Protein AF-A0A9D4S6P6-F1 (afdb_monomer_lite)

InterPro domains:
  IPR006683 Thioesterase domain [PF03061] (2-33)
  IPR029069 HotDog domain superfamily [SSF54637] (1-47)
  IPR039298 Acyl-coenzyme A thioesterase 13 [PTHR21660] (2-4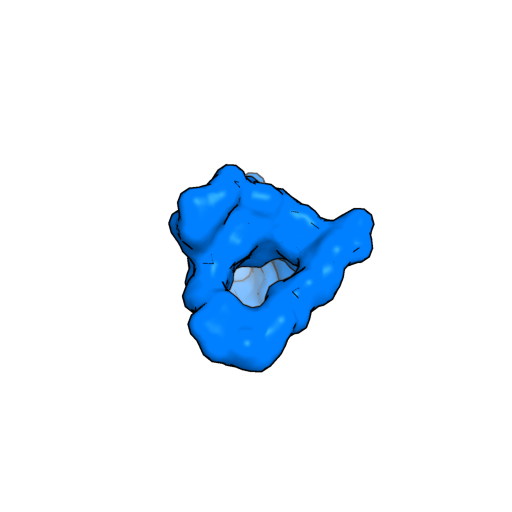8)

Foldseek 3Di:
DAADDPPWDKDWDKDFPDDDQFKTKIKIWIATPPPRHTHDIDIDIDTDHD

Organism: Dreissena polymorpha (NCBI:txid45954)

Secondary structure (DSSP, 8-state):
--PPPTT--EEEEEEEEEE-SSEEEEEEEEEETTT--EEEEEEEEEE---

Structure (mmCIF, N/CA/C/O backbone):
data_AF-A0A9D4S6P6-F1
#
_entry.id   AF-A0A9D4S6P6-F1
#
loop_
_atom_site.group_PDB
_atom_site.id
_atom_site.type_symbol
_atom_site.label_atom_id
_atom_site.label_alt_id
_atom_site.label_comp_id
_atom_site.label_asym_id
_atom_site.label_entity_id
_atom_site.label_seq_id
_atom_site.pdbx_PDB_ins_code
_atom_site.Cartn_x
_atom_site.Cartn_y
_atom_site.Cartn_z
_atom_site.occupancy
_atom_site.B_iso_or_equiv
_atom_site.auth_seq_id
_atom_site.auth_comp_id
_atom_site.auth_asym_id
_atom_site.auth_atom_id
_atom_site.pdbx_PDB_model_num
ATOM 1 N N . MET A 1 1 ? 1.412 -5.544 14.117 1.00 63.03 1 MET A N 1
ATOM 2 C CA . MET A 1 1 ? 0.355 -5.261 13.123 1.00 63.03 1 MET A CA 1
ATOM 3 C C . MET A 1 1 ? -0.964 -5.729 13.708 1.00 63.03 1 MET A C 1
ATOM 5 O O . MET A 1 1 ? -1.004 -6.834 14.240 1.00 63.03 1 MET A O 1
ATOM 9 N N . LYS A 1 2 ? -1.983 -4.867 13.710 1.00 79.81 2 LYS A N 1
ATOM 10 C CA . LYS A 1 2 ? -3.311 -5.123 14.288 1.00 79.81 2 LYS A CA 1
ATOM 11 C C . LYS A 1 2 ? -4.307 -5.233 13.133 1.00 79.81 2 LYS A C 1
ATOM 13 O O . LYS A 1 2 ? -4.238 -4.433 12.209 1.00 79.81 2 LYS A O 1
ATOM 18 N N . GLY A 1 3 ? -5.190 -6.226 13.169 1.00 86.81 3 GLY A N 1
ATOM 19 C CA . GLY A 1 3 ? -6.246 -6.352 12.163 1.00 86.81 3 GLY A CA 1
ATOM 20 C C . GLY A 1 3 ? -7.329 -5.292 12.357 1.00 86.81 3 GLY A C 1
ATOM 21 O O . GLY A 1 3 ? -7.662 -4.967 13.500 1.00 86.81 3 GLY A O 1
ATOM 22 N N . ALA A 1 4 ? -7.878 -4.789 11.250 1.00 94.12 4 ALA A N 1
ATOM 23 C CA . ALA A 1 4 ? -9.123 -4.026 11.280 1.00 94.12 4 ALA A CA 1
ATOM 24 C C . ALA A 1 4 ? -10.266 -4.904 11.797 1.00 94.12 4 ALA A C 1
ATOM 26 O O . ALA A 1 4 ? -10.303 -6.113 11.544 1.00 94.12 4 ALA A O 1
ATOM 27 N N . ARG A 1 5 ? -11.211 -4.291 12.504 1.00 93.50 5 ARG A N 1
ATOM 28 C CA . ARG A 1 5 ? -12.458 -4.944 12.915 1.00 93.50 5 ARG A CA 1
ATOM 29 C C . ARG A 1 5 ? -13.562 -4.671 11.900 1.00 93.50 5 ARG A C 1
ATOM 31 O O . ARG A 1 5 ? -13.513 -3.707 11.142 1.00 93.50 5 ARG A O 1
ATOM 38 N N . VAL A 1 6 ? -14.582 -5.525 11.901 1.00 95.44 6 VAL A N 1
ATOM 39 C CA . VAL A 1 6 ? -15.785 -5.307 11.086 1.00 95.44 6 VAL A CA 1
ATOM 40 C C . VAL A 1 6 ? -16.414 -3.964 11.462 1.00 95.44 6 VAL A C 1
ATOM 42 O O . VAL A 1 6 ? -16.605 -3.684 12.644 1.00 95.44 6 VAL A O 1
ATOM 45 N N . GLY A 1 7 ? -16.726 -3.154 10.451 1.00 95.62 7 GLY A N 1
ATOM 46 C CA . GLY A 1 7 ? -17.296 -1.816 10.619 1.00 95.62 7 GLY A CA 1
ATOM 47 C C . GLY A 1 7 ? -16.268 -0.695 10.791 1.00 95.62 7 GLY A C 1
ATOM 48 O O . GLY A 1 7 ? -16.664 0.464 10.780 1.00 95.62 7 GLY A O 1
ATOM 49 N N . GLU A 1 8 ? -14.972 -1.000 10.918 1.00 95.12 8 GLU A N 1
ATOM 50 C CA . GLU A 1 8 ? -13.927 0.029 10.879 1.00 95.12 8 GLU A CA 1
ATOM 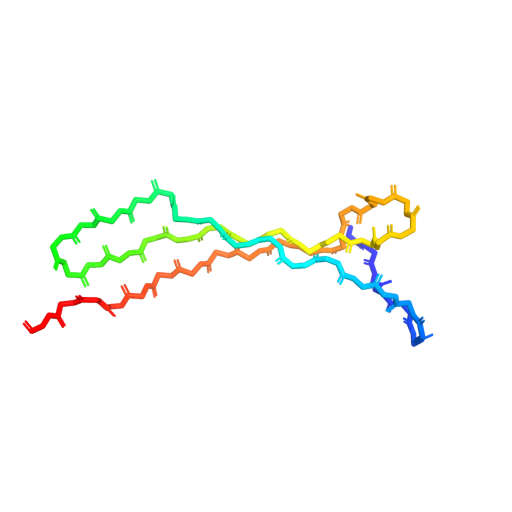51 C C . GLU A 1 8 ? -13.653 0.462 9.435 1.00 95.12 8 GLU A C 1
ATOM 53 O O . GLU A 1 8 ? -13.481 -0.369 8.539 1.00 95.12 8 GLU A O 1
ATOM 58 N N . GLU A 1 9 ? -13.570 1.773 9.220 1.00 97.69 9 GLU A N 1
ATOM 59 C CA . GLU A 1 9 ? -13.081 2.336 7.967 1.00 97.69 9 GLU A CA 1
ATOM 60 C C . GLU A 1 9 ? -11.551 2.334 7.947 1.00 97.69 9 GLU A C 1
ATOM 62 O O . GLU A 1 9 ? -10.878 2.590 8.953 1.00 97.69 9 GLU A O 1
ATOM 67 N N . ILE A 1 10 ? -10.993 2.045 6.775 1.00 97.62 10 ILE A N 1
ATOM 68 C CA . ILE A 1 10 ? -9.550 2.008 6.550 1.00 97.62 10 ILE A CA 1
ATOM 69 C C . ILE A 1 10 ? -9.179 2.920 5.389 1.00 97.62 10 ILE A C 1
ATOM 71 O O . ILE A 1 10 ? -9.926 3.053 4.419 1.00 97.62 10 ILE A O 1
ATOM 75 N N . VAL A 1 11 ? -7.989 3.501 5.466 1.00 98.19 11 VAL A N 1
ATOM 76 C CA . VAL A 1 11 ? -7.376 4.253 4.375 1.00 98.19 11 VAL A CA 1
ATOM 77 C C . VAL A 1 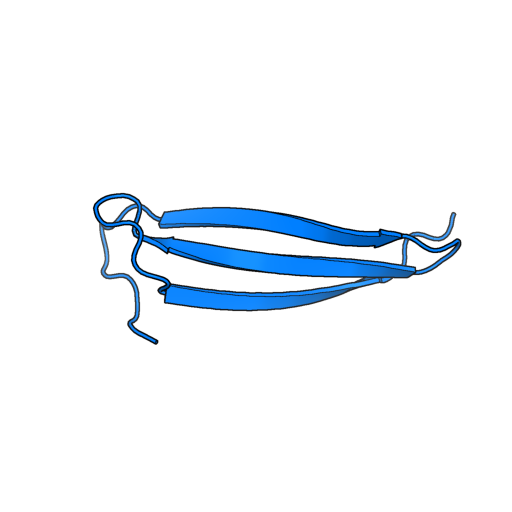11 ? -6.345 3.359 3.703 1.00 98.19 11 VAL A C 1
ATOM 79 O O . VAL A 1 11 ? -5.520 2.741 4.374 1.00 98.19 11 VAL A O 1
ATOM 82 N N . VAL A 1 12 ? -6.394 3.288 2.373 1.00 98.12 12 VAL A N 1
ATOM 83 C CA . VAL A 1 12 ? -5.417 2.562 1.556 1.00 98.12 12 VAL A CA 1
ATOM 84 C C . VAL A 1 12 ? -4.643 3.577 0.727 1.00 98.12 12 VAL A C 1
ATOM 86 O O . VAL A 1 12 ? -5.150 4.084 -0.272 1.00 98.12 12 VAL A O 1
ATOM 89 N N . ASP A 1 13 ? -3.412 3.864 1.135 1.00 98.25 13 ASP A N 1
ATOM 90 C CA . ASP A 1 13 ? -2.502 4.741 0.400 1.00 98.25 13 ASP A CA 1
ATOM 91 C C . ASP A 1 13 ? -1.533 3.886 -0.418 1.00 98.25 13 ASP A C 1
ATOM 93 O O . ASP A 1 13 ? -0.760 3.098 0.130 1.00 98.25 13 ASP A O 1
ATOM 97 N N . ALA A 1 14 ? -1.583 4.026 -1.742 1.00 98.25 14 ALA A N 1
ATOM 98 C CA . ALA A 1 14 ? -0.681 3.348 -2.657 1.00 98.25 14 ALA A CA 1
ATOM 99 C C . ALA A 1 14 ? 0.181 4.361 -3.411 1.00 98.25 14 ALA A C 1
ATOM 101 O O . ALA A 1 14 ? -0.319 5.217 -4.142 1.00 98.25 14 ALA A O 1
ATOM 102 N N . ARG A 1 15 ? 1.499 4.181 -3.330 1.00 98.06 15 ARG A N 1
ATOM 103 C CA . ARG A 1 15 ? 2.491 5.059 -3.960 1.00 98.06 15 ARG A CA 1
ATOM 104 C C . ARG A 1 15 ? 3.471 4.290 -4.824 1.00 98.06 15 ARG A C 1
ATOM 106 O O . ARG A 1 15 ? 3.957 3.219 -4.456 1.00 98.06 15 ARG A O 1
ATOM 113 N N . ILE A 1 16 ? 3.805 4.864 -5.977 1.00 98.06 16 ILE A N 1
ATOM 114 C CA . ILE A 1 16 ? 4.868 4.354 -6.844 1.00 98.06 16 ILE A CA 1
ATOM 115 C C . ILE A 1 16 ? 6.211 4.752 -6.232 1.00 98.06 16 ILE A C 1
ATOM 117 O O . ILE A 1 16 ? 6.514 5.932 -6.099 1.00 98.06 16 ILE A O 1
ATOM 121 N N . LEU A 1 17 ? 7.034 3.761 -5.902 1.00 98.25 17 LEU A N 1
ATOM 122 C CA . LEU A 1 17 ? 8.409 3.971 -5.446 1.00 98.25 17 LEU A CA 1
ATOM 123 C C . LEU A 1 17 ? 9.357 4.184 -6.628 1.00 98.25 17 LEU A C 1
ATOM 125 O O . LEU A 1 17 ? 10.282 4.987 -6.568 1.00 98.25 17 LEU A O 1
ATOM 129 N N . LYS A 1 18 ? 9.141 3.427 -7.710 1.00 98.06 18 LYS A N 1
ATOM 130 C CA . LYS A 1 18 ? 9.937 3.510 -8.937 1.00 98.06 18 LYS A CA 1
ATOM 131 C C . LYS A 1 18 ? 9.130 3.016 -10.128 1.00 98.06 18 LYS A C 1
ATOM 133 O O . LYS A 1 18 ? 8.585 1.915 -10.088 1.00 98.06 18 LYS A O 1
ATOM 138 N N . ARG A 1 19 ? 9.125 3.780 -11.221 1.00 97.00 19 ARG A N 1
ATOM 139 C CA . ARG A 1 19 ? 8.594 3.351 -12.522 1.00 97.00 19 ARG A CA 1
ATOM 140 C C . ARG A 1 19 ? 9.731 3.250 -13.534 1.00 97.00 19 ARG A C 1
ATOM 142 O O . ARG A 1 19 ? 10.330 4.256 -13.894 1.00 97.00 19 ARG A O 1
ATOM 149 N N . GLY A 1 20 ? 10.031 2.034 -13.979 1.00 96.06 20 GLY A N 1
ATOM 150 C CA . GLY A 1 20 ? 10.919 1.772 -15.110 1.00 96.06 20 GLY A CA 1
ATOM 151 C C . GLY A 1 20 ? 10.144 1.588 -16.418 1.00 96.06 20 GLY A C 1
ATOM 152 O O . GLY A 1 20 ? 8.928 1.749 -16.465 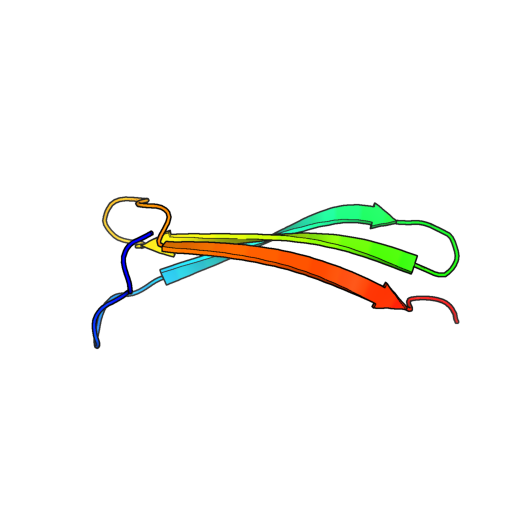1.00 96.06 20 GLY A O 1
ATOM 153 N N . LYS A 1 21 ? 10.849 1.185 -17.483 1.00 97.06 21 LYS A N 1
ATOM 154 C CA . LYS A 1 21 ? 10.249 0.970 -18.815 1.00 97.06 21 LYS A CA 1
ATOM 155 C C . LYS A 1 21 ? 9.206 -0.155 -18.846 1.00 97.06 21 LYS A C 1
ATOM 157 O O . LYS A 1 21 ? 8.246 -0.072 -19.596 1.00 97.06 21 LYS A O 1
ATOM 162 N N . ARG A 1 22 ? 9.420 -1.222 -18.068 1.00 97.75 22 ARG A N 1
ATOM 163 C CA . ARG A 1 22 ? 8.565 -2.426 -18.065 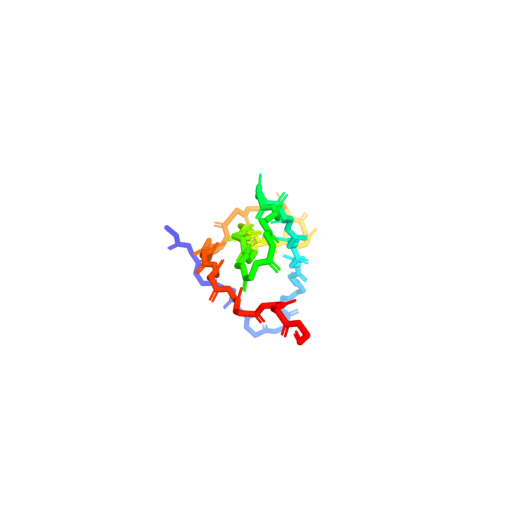1.00 97.75 22 ARG A CA 1
ATOM 164 C C . ARG A 1 22 ? 8.041 -2.820 -16.691 1.00 97.75 22 ARG A C 1
ATOM 166 O O . ARG A 1 22 ? 7.117 -3.615 -16.623 1.00 97.75 22 ARG A O 1
ATOM 173 N N . LEU A 1 23 ? 8.618 -2.296 -15.610 1.00 98.25 23 LEU A N 1
ATOM 174 C CA . LEU A 1 23 ? 8.245 -2.648 -14.240 1.00 98.25 23 LEU A CA 1
ATOM 175 C C . LEU A 1 23 ? 7.982 -1.390 -13.417 1.00 98.25 23 LEU A C 1
ATOM 177 O O . LEU A 1 23 ? 8.766 -0.439 -13.467 1.00 98.25 23 LEU A O 1
ATOM 181 N N . ALA A 1 24 ? 6.910 -1.418 -12.634 1.00 98.31 24 ALA A N 1
ATOM 182 C CA . ALA A 1 24 ? 6.616 -0.444 -11.595 1.00 98.31 24 ALA A CA 1
ATOM 183 C C . ALA A 1 24 ? 6.655 -1.124 -10.222 1.00 98.31 24 ALA A C 1
ATOM 185 O O . ALA A 1 24 ? 6.109 -2.212 -10.039 1.00 98.31 24 ALA A O 1
ATOM 186 N N . PHE A 1 25 ? 7.292 -0.462 -9.263 1.00 98.50 25 PHE A N 1
ATOM 187 C CA . PHE A 1 25 ? 7.399 -0.880 -7.871 1.00 98.50 25 PHE A CA 1
ATOM 188 C C . PHE A 1 25 ? 6.557 0.062 -7.023 1.00 98.50 25 PHE A C 1
ATOM 190 O O . PHE A 1 25 ? 6.695 1.281 -7.143 1.00 98.50 25 PHE A O 1
ATOM 197 N N . LEU A 1 26 ? 5.692 -0.493 -6.181 1.00 98.62 26 LEU A N 1
ATOM 198 C CA . LEU A 1 26 ? 4.751 0.258 -5.364 1.00 98.62 26 LEU A CA 1
ATOM 199 C C . LEU A 1 26 ? 4.852 -0.168 -3.902 1.00 98.62 26 LEU A C 1
ATOM 201 O O . LEU A 1 26 ? 5.080 -1.345 -3.614 1.00 98.62 26 LEU A O 1
ATOM 205 N N . SER A 1 27 ? 4.634 0.790 -3.007 1.00 98.50 27 SER A N 1
ATOM 206 C CA . SER A 1 27 ? 4.349 0.551 -1.594 1.00 98.50 27 SER A CA 1
ATOM 207 C C . SER A 1 27 ? 2.889 0.868 -1.335 1.00 98.50 27 SER A C 1
ATOM 209 O O . SER A 1 27 ? 2.364 1.821 -1.911 1.00 98.50 27 SER A O 1
ATOM 211 N N . VAL A 1 28 ? 2.261 0.088 -0.469 1.00 98.50 28 VAL A N 1
ATOM 212 C CA . VAL A 1 28 ? 0.896 0.318 -0.006 1.00 98.50 28 VAL A CA 1
ATOM 213 C C . VAL A 1 28 ? 0.908 0.328 1.512 1.00 98.50 28 VAL A C 1
ATOM 215 O O . VAL A 1 28 ? 1.409 -0.622 2.110 1.00 98.50 28 VAL A O 1
ATOM 218 N N . ASP A 1 29 ? 0.353 1.370 2.111 1.00 97.94 29 ASP A N 1
ATOM 219 C CA . ASP A 1 29 ? 0.103 1.443 3.544 1.00 97.94 29 ASP A CA 1
ATOM 220 C C . ASP A 1 29 ? -1.409 1.420 3.774 1.00 97.94 29 ASP A C 1
ATOM 222 O O . ASP A 1 29 ? -2.166 2.135 3.117 1.00 97.94 29 ASP A O 1
ATOM 226 N N . ILE A 1 30 ? -1.847 0.557 4.688 1.00 97.69 30 ILE A N 1
ATOM 227 C CA . ILE A 1 30 ? -3.245 0.449 5.099 1.00 97.69 30 ILE A CA 1
ATOM 228 C C . ILE A 1 30 ? -3.327 0.893 6.552 1.00 97.69 30 ILE A C 1
ATOM 230 O O . ILE A 1 30 ? -2.731 0.254 7.426 1.00 97.69 30 ILE A O 1
ATOM 234 N N . THR A 1 31 ? -4.063 1.966 6.818 1.00 97.6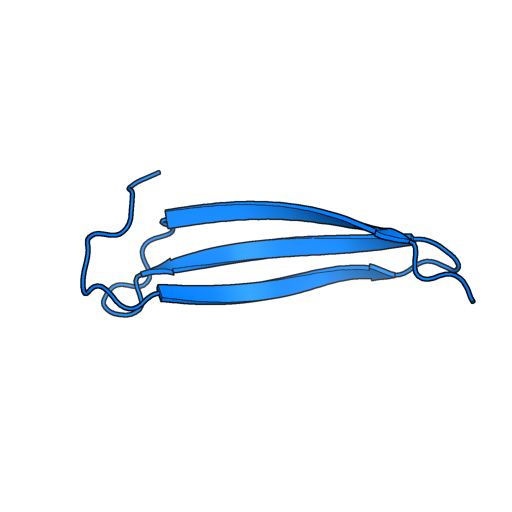2 31 THR A N 1
ATOM 235 C CA . THR A 1 31 ? -4.228 2.542 8.158 1.00 97.62 31 THR A CA 1
ATOM 236 C C . THR A 1 31 ? -5.692 2.550 8.580 1.00 97.62 31 THR A C 1
ATOM 238 O O . THR A 1 31 ? -6.593 2.556 7.743 1.00 97.62 31 THR A O 1
ATOM 241 N N . ASN A 1 32 ? -5.953 2.520 9.885 1.00 97.00 32 ASN A N 1
ATOM 242 C CA . ASN A 1 32 ? -7.292 2.765 10.413 1.00 97.00 32 ASN A CA 1
ATOM 243 C C . ASN A 1 32 ? -7.630 4.253 10.233 1.00 97.00 32 ASN A C 1
ATOM 245 O O . ASN A 1 32 ? -6.810 5.116 10.545 1.00 97.00 32 ASN A O 1
ATOM 249 N N . MET A 1 33 ? -8.823 4.554 9.719 1.00 96.88 33 MET A N 1
ATOM 250 C CA . MET A 1 33 ? -9.214 5.929 9.403 1.00 96.88 33 MET A CA 1
ATOM 251 C C . MET A 1 33 ? -9.429 6.801 10.648 1.00 96.88 33 MET A C 1
ATOM 253 O O . MET A 1 33 ? -9.208 8.007 10.586 1.00 96.88 33 MET A O 1
ATOM 257 N N . ALA A 1 34 ? -9.833 6.212 11.775 1.00 96.25 34 ALA A N 1
ATOM 258 C CA . ALA A 1 34 ? -10.162 6.948 12.992 1.00 96.25 34 ALA A CA 1
ATOM 259 C C . ALA A 1 34 ? -8.921 7.425 13.764 1.00 96.25 34 ALA A C 1
ATOM 261 O O . ALA A 1 34 ? -8.935 8.523 14.315 1.00 96.25 34 ALA A O 1
ATOM 262 N N . ASP A 1 35 ? -7.863 6.610 13.823 1.00 95.06 35 ASP A N 1
ATOM 263 C CA . ASP A 1 35 ? -6.679 6.885 14.654 1.00 95.06 35 ASP A CA 1
ATOM 264 C C . ASP A 1 35 ? -5.345 6.897 13.883 1.00 95.06 35 ASP A C 1
ATOM 266 O O . ASP A 1 35 ? -4.297 7.193 14.458 1.00 95.06 35 ASP A O 1
ATOM 270 N N . GLY A 1 36 ? -5.360 6.596 12.581 1.00 95.00 36 GLY A N 1
ATOM 271 C CA . GLY A 1 36 ? -4.164 6.548 11.740 1.00 95.00 36 GLY A CA 1
ATOM 272 C C . GLY A 1 36 ? -3.243 5.355 12.019 1.00 95.00 36 GLY A C 1
ATOM 273 O O . GLY A 1 36 ? -2.155 5.280 11.445 1.00 95.00 36 GLY A O 1
ATOM 274 N N . THR A 1 37 ? -3.648 4.405 12.868 1.00 95.62 37 THR A N 1
ATOM 275 C CA . THR A 1 37 ? -2.839 3.228 13.204 1.00 95.62 37 THR A CA 1
ATOM 276 C C . THR A 1 37 ? -2.545 2.408 11.956 1.00 95.62 37 THR A C 1
ATOM 278 O O . THR A 1 37 ? -3.454 2.047 11.210 1.00 95.62 37 THR A O 1
ATOM 281 N N . LEU A 1 38 ? -1.280 2.037 11.756 1.00 96.38 38 LEU A N 1
ATOM 282 C CA . LEU A 1 38 ? -0.867 1.158 10.666 1.00 96.38 38 LEU A CA 1
ATOM 283 C C . LEU A 1 38 ? -1.344 -0.282 10.900 1.00 96.38 38 LEU A C 1
ATOM 285 O O . LEU A 1 38 ? -0.932 -0.958 11.850 1.00 96.38 38 LEU A O 1
ATOM 289 N N . LEU A 1 39 ? -2.190 -0.762 9.996 1.00 96.38 39 LEU A N 1
ATOM 290 C CA . LEU A 1 39 ? -2.803 -2.084 10.063 1.00 96.38 39 LEU A CA 1
ATOM 291 C C . LEU A 1 39 ? -2.004 -3.101 9.250 1.00 96.38 39 LEU A C 1
ATOM 293 O O . LEU A 1 39 ? -1.701 -4.190 9.743 1.00 96.38 39 LEU A O 1
ATOM 297 N N . ALA A 1 40 ? -1.620 -2.728 8.029 1.00 96.75 40 ALA A N 1
ATOM 298 C CA . ALA A 1 40 ? -0.859 -3.577 7.123 1.00 96.75 40 ALA A CA 1
ATOM 299 C C . ALA A 1 40 ? 0.004 -2.755 6.159 1.00 96.75 40 ALA A C 1
ATOM 301 O O . ALA A 1 40 ? -0.291 -1.597 5.864 1.00 96.75 40 ALA A O 1
ATOM 302 N N . GLN A 1 41 ? 1.056 -3.392 5.642 1.00 97.31 41 GLN A N 1
ATOM 303 C CA . GLN A 1 41 ? 1.901 -2.850 4.582 1.00 97.31 41 GLN A CA 1
ATOM 304 C C . GLN A 1 41 ? 2.057 -3.867 3.459 1.00 97.31 41 GLN A C 1
ATOM 306 O O . GLN A 1 41 ? 2.223 -5.063 3.701 1.00 97.31 41 GLN A O 1
ATOM 311 N N . GLY A 1 42 ? 2.032 -3.375 2.226 1.00 97.31 42 GLY A N 1
ATOM 312 C CA . GLY A 1 42 ? 2.178 -4.170 1.017 1.00 97.31 42 GLY A CA 1
ATOM 313 C C . GLY A 1 42 ? 3.266 -3.623 0.103 1.00 97.31 42 GLY A C 1
ATOM 314 O O . GLY A 1 42 ? 3.513 -2.419 0.037 1.00 97.31 42 GLY A O 1
ATOM 315 N N . LYS A 1 43 ? 3.899 -4.521 -0.656 1.00 98.31 43 LYS A N 1
ATOM 316 C CA . LYS A 1 43 ? 4.758 -4.166 -1.789 1.00 98.31 43 LYS A CA 1
ATOM 317 C C . LYS A 1 43 ? 4.248 -4.873 -3.032 1.00 98.31 43 LYS A C 1
ATOM 319 O O . LYS A 1 43 ? 4.029 -6.079 -3.008 1.00 98.31 43 LYS A O 1
ATOM 324 N N . HIS A 1 44 ? 4.094 -4.128 -4.121 1.00 98.25 44 HIS A N 1
ATOM 325 C CA . HIS A 1 44 ? 3.709 -4.688 -5.413 1.00 98.25 44 HIS A CA 1
ATOM 326 C C . HIS A 1 44 ? 4.778 -4.404 -6.461 1.00 98.25 44 HIS A C 1
ATOM 328 O O . HIS A 1 44 ? 5.288 -3.289 -6.574 1.00 98.25 44 HIS A O 1
ATOM 334 N N . THR A 1 45 ? 5.071 -5.410 -7.277 1.00 98.12 45 THR A N 1
ATOM 335 C CA . THR A 1 45 ? 5.821 -5.257 -8.523 1.00 98.12 45 THR A CA 1
ATOM 336 C C . THR A 1 45 ? 4.881 -5.597 -9.665 1.00 98.12 45 THR A C 1
ATOM 338 O O . THR A 1 45 ? 4.342 -6.699 -9.714 1.00 98.12 45 THR A O 1
ATOM 341 N N . LYS A 1 46 ? 4.636 -4.635 -10.556 1.00 98.06 46 LYS A N 1
ATOM 342 C CA . LYS A 1 46 ? 3.704 -4.784 -11.678 1.00 98.06 46 LYS A CA 1
ATOM 343 C C . LYS A 1 46 ? 4.445 -4.630 -12.998 1.00 98.06 46 LYS A C 1
ATOM 345 O O . LYS A 1 46 ? 5.253 -3.711 -13.141 1.00 98.06 46 LYS A O 1
ATOM 350 N N . TYR A 1 47 ? 4.146 -5.501 -13.959 1.00 97.88 47 TYR A N 1
ATOM 351 C CA . TYR A 1 47 ? 4.520 -5.266 -15.349 1.00 97.88 47 TYR A CA 1
ATOM 352 C C . TYR A 1 47 ? 3.662 -4.132 -15.917 1.00 97.88 47 TYR A C 1
ATOM 354 O O . TYR A 1 47 ? 2.448 -4.120 -15.742 1.00 97.88 47 TYR A O 1
ATOM 362 N N . VAL A 1 48 ? 4.316 -3.155 -16.540 1.00 96.88 48 VAL A N 1
ATOM 363 C CA . VAL A 1 48 ? 3.705 -1.940 -17.113 1.00 96.88 48 VAL A CA 1
ATOM 364 C C . VAL A 1 48 ? 4.251 -1.631 -18.508 1.00 96.88 48 VAL A C 1
ATOM 366 O O . VAL A 1 48 ? 4.097 -0.514 -18.997 1.00 96.88 48 VAL A O 1
ATOM 369 N N . GLY A 1 49 ? 4.961 -2.586 -19.118 1.00 92.44 49 GLY A N 1
ATOM 370 C CA . GLY A 1 49 ? 5.383 -2.457 -20.506 1.00 92.44 49 GLY A CA 1
ATOM 371 C C . GLY A 1 49 ? 4.175 -2.564 -21.431 1.00 92.44 49 GLY A C 1
ATOM 372 O O . GLY A 1 49 ? 3.321 -3.420 -21.227 1.00 92.44 49 GLY A O 1
ATOM 373 N N . SER A 1 50 ? 4.108 -1.664 -22.405 1.00 74.19 50 SER A N 1
ATOM 374 C CA . SER A 1 50 ? 3.248 -1.765 -23.585 1.00 74.19 50 SER A CA 1
ATOM 375 C C . SER A 1 50 ? 3.863 -2.705 -24.610 1.00 74.19 50 SER A C 1
ATOM 377 O O . SER A 1 50 ? 5.091 -2.540 -24.835 1.00 74.19 50 SER A O 1
#

pLDDT: mean 95.4, std 6.39, range [63.03, 98.62]

Radius of gyration: 13.69 Å; chains: 1; bounding box: 28×13×38 Å

Sequence (50 aa):
MKGARVGEEIVVDARILKRGKRLAFLSVDITNMADGTLLAQGKHTKYVGS